Protein AF-A0AAP0E8Q6-F1 (afdb_monomer_lite)

Structure (mmCIF, N/CA/C/O backbone):
data_AF-A0AAP0E8Q6-F1
#
_entry.id   AF-A0AAP0E8Q6-F1
#
loop_
_atom_site.group_PDB
_atom_site.id
_atom_site.type_symbol
_atom_site.label_atom_id
_atom_site.label_alt_id
_atom_site.label_comp_id
_atom_site.label_asym_id
_atom_site.label_entity_id
_atom_site.label_seq_id
_atom_site.pdbx_PDB_ins_code
_atom_site.Cartn_x
_atom_site.Cartn_y
_atom_site.Cartn_z
_atom_site.occupancy
_atom_site.B_iso_or_equiv
_atom_site.auth_seq_id
_atom_site.auth_comp_id
_atom_site.auth_asym_id
_atom_site.auth_atom_id
_atom_site.pdbx_PDB_model_num
ATOM 1 N N . MET A 1 1 ? 11.174 4.726 -19.815 1.00 43.31 1 MET A N 1
ATOM 2 C CA . MET A 1 1 ? 11.336 4.222 -18.429 1.00 43.31 1 MET A CA 1
ATOM 3 C C . MET A 1 1 ? 10.446 4.957 -17.404 1.00 43.31 1 MET A C 1
ATOM 5 O O . MET A 1 1 ? 10.783 4.984 -16.231 1.00 43.31 1 MET A O 1
ATOM 9 N N . ALA A 1 2 ? 9.290 5.518 -17.799 1.00 47.91 2 ALA A N 1
ATOM 10 C CA . ALA A 1 2 ? 8.433 6.312 -16.901 1.00 47.91 2 ALA A CA 1
ATOM 11 C C . ALA A 1 2 ? 7.418 5.484 -16.079 1.00 47.91 2 ALA A C 1
ATOM 13 O O . ALA A 1 2 ? 7.049 5.875 -14.979 1.00 47.91 2 ALA A O 1
ATOM 14 N N . ARG A 1 3 ? 7.034 4.296 -16.567 1.00 55.81 3 ARG A N 1
ATOM 15 C CA . ARG A 1 3 ? 5.922 3.499 -16.018 1.00 55.81 3 ARG A CA 1
ATOM 16 C C . ARG A 1 3 ? 6.151 2.959 -14.597 1.00 55.81 3 ARG A C 1
ATOM 18 O O . ARG A 1 3 ? 5.196 2.755 -13.865 1.00 55.81 3 ARG A O 1
ATOM 25 N N . SER A 1 4 ? 7.406 2.747 -14.199 1.00 58.88 4 SER A N 1
ATOM 26 C CA . SER A 1 4 ? 7.757 2.115 -12.917 1.00 58.88 4 SER A CA 1
ATOM 27 C C . SER A 1 4 ? 7.594 3.041 -11.705 1.00 58.88 4 SER A C 1
ATOM 29 O O . SER A 1 4 ? 7.307 2.571 -10.610 1.00 58.88 4 SER A O 1
ATOM 31 N N . ARG A 1 5 ? 7.779 4.359 -11.878 1.00 60.72 5 ARG A N 1
ATOM 32 C CA . ARG A 1 5 ? 7.629 5.327 -10.773 1.00 60.72 5 ARG A CA 1
ATOM 33 C C . ARG A 1 5 ? 6.162 5.581 -10.432 1.00 60.72 5 ARG A C 1
ATOM 35 O O . ARG A 1 5 ? 5.834 5.717 -9.259 1.00 60.72 5 ARG A O 1
ATOM 42 N N . GLU A 1 6 ? 5.295 5.594 -11.441 1.00 70.88 6 GLU A N 1
ATOM 43 C CA . GLU A 1 6 ? 3.847 5.753 -11.268 1.00 70.88 6 GLU A CA 1
ATOM 44 C C . GLU A 1 6 ? 3.228 4.545 -10.552 1.00 70.88 6 GLU A C 1
ATOM 46 O O . GLU A 1 6 ? 2.397 4.718 -9.664 1.00 70.88 6 GLU A O 1
ATOM 51 N N . THR A 1 7 ? 3.691 3.324 -10.850 1.00 76.25 7 THR A N 1
ATOM 52 C CA . THR A 1 7 ? 3.240 2.115 -10.139 1.00 76.25 7 THR A CA 1
ATOM 53 C C . THR A 1 7 ? 3.630 2.127 -8.665 1.00 76.25 7 THR A C 1
ATOM 55 O O . THR A 1 7 ? 2.798 1.814 -7.821 1.00 76.25 7 THR A O 1
ATOM 58 N N . THR A 1 8 ? 4.852 2.557 -8.335 1.00 80.06 8 THR A N 1
ATOM 59 C CA . THR A 1 8 ? 5.301 2.663 -6.937 1.00 80.06 8 THR A CA 1
ATOM 60 C C . THR A 1 8 ? 4.496 3.704 -6.157 1.00 80.06 8 THR A C 1
ATOM 62 O O . THR A 1 8 ? 4.106 3.458 -5.017 1.00 80.06 8 THR A O 1
ATOM 65 N N . ALA A 1 9 ? 4.193 4.854 -6.768 1.00 84.25 9 ALA A N 1
ATOM 66 C CA . ALA A 1 9 ? 3.327 5.856 -6.146 1.00 84.25 9 ALA A CA 1
ATOM 67 C C . ALA A 1 9 ? 1.924 5.288 -5.876 1.00 84.25 9 ALA A C 1
ATOM 69 O O . ALA A 1 9 ? 1.435 5.368 -4.751 1.00 84.25 9 ALA A O 1
ATOM 70 N N . CYS A 1 10 ? 1.338 4.604 -6.863 1.00 87.12 10 CYS A N 1
ATOM 71 C CA . CYS A 1 10 ? 0.028 3.966 -6.742 1.00 87.12 10 CYS A CA 1
ATOM 72 C C . CYS A 1 10 ? -0.016 2.888 -5.639 1.00 87.12 10 CYS A C 1
ATOM 74 O O . CYS A 1 10 ? -0.983 2.810 -4.877 1.00 87.12 10 CYS A O 1
ATOM 76 N N . HIS A 1 11 ? 1.037 2.076 -5.498 1.00 89.06 11 HIS A N 1
ATOM 77 C CA . HIS A 1 11 ? 1.139 1.079 -4.427 1.00 89.06 11 HIS A CA 1
ATOM 78 C C . HIS A 1 11 ? 1.150 1.725 -3.036 1.00 89.06 11 HIS A C 1
ATOM 80 O O . HIS A 1 11 ? 0.438 1.284 -2.129 1.00 89.06 11 HIS A O 1
ATOM 86 N N . VAL A 1 12 ? 1.940 2.791 -2.873 1.00 89.31 12 VAL A N 1
ATOM 87 C CA . VAL A 1 12 ? 2.030 3.536 -1.613 1.00 89.31 12 VAL A CA 1
ATOM 88 C C . VAL A 1 12 ? 0.700 4.200 -1.282 1.00 89.31 12 VAL A C 1
ATOM 90 O O . VAL A 1 12 ? 0.253 4.082 -0.145 1.00 89.31 12 VAL A O 1
ATOM 93 N N . GLU A 1 13 ? 0.058 4.852 -2.250 1.00 90.38 13 GLU A N 1
AT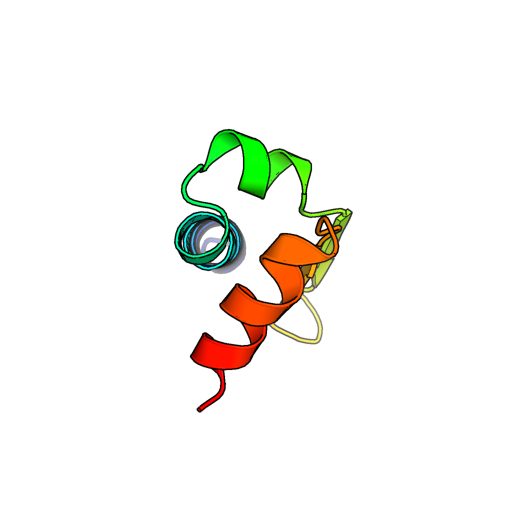OM 94 C CA . GLU A 1 13 ? -1.254 5.483 -2.077 1.00 90.38 13 GLU A CA 1
ATOM 95 C C . GLU A 1 13 ? -2.313 4.462 -1.660 1.00 90.38 13 GLU A C 1
ATOM 97 O O . GLU A 1 13 ? -2.999 4.666 -0.661 1.00 90.38 13 GLU A O 1
ATOM 102 N N . THR A 1 14 ? -2.373 3.315 -2.342 1.00 88.62 14 THR A N 1
ATOM 103 C CA . THR A 1 14 ? -3.318 2.233 -2.024 1.00 88.62 14 THR A CA 1
ATOM 104 C C . THR A 1 14 ? -3.152 1.758 -0.581 1.00 88.62 14 THR A C 1
ATOM 106 O O . THR A 1 14 ? -4.119 1.653 0.178 1.00 88.62 14 THR A O 1
ATOM 109 N N . LEU A 1 15 ? -1.912 1.502 -0.160 1.00 88.56 15 LEU A N 1
ATOM 110 C CA . LEU A 1 15 ? -1.638 1.072 1.207 1.00 88.56 15 LEU A CA 1
ATOM 111 C C . LEU A 1 15 ? -1.877 2.203 2.222 1.00 88.56 15 LEU A C 1
ATOM 113 O O . LEU A 1 15 ? -2.335 1.947 3.338 1.00 88.56 15 LEU A O 1
ATOM 117 N N . ALA A 1 16 ? -1.615 3.454 1.847 1.00 89.50 16 ALA A N 1
ATOM 118 C CA . ALA A 1 1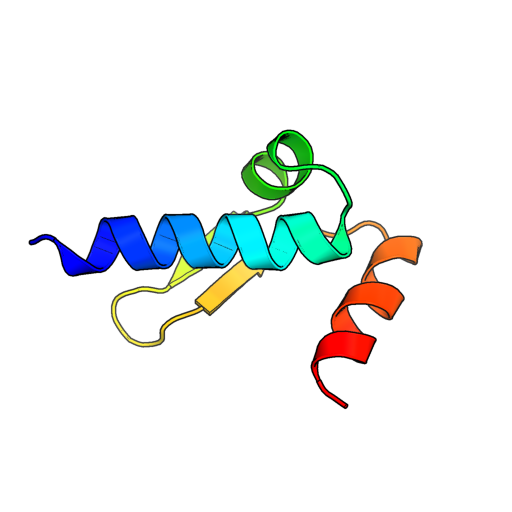6 ? -1.876 4.623 2.677 1.00 89.50 16 ALA A CA 1
ATOM 119 C C . ALA A 1 16 ? -3.376 4.834 2.908 1.00 89.50 16 ALA A C 1
ATOM 121 O O . ALA A 1 16 ? -3.745 5.158 4.035 1.00 89.50 16 ALA A O 1
ATOM 122 N N . SER A 1 17 ? -4.237 4.573 1.921 1.00 87.62 17 SER A N 1
ATOM 123 C CA . SER A 1 17 ? -5.699 4.614 2.082 1.00 87.62 17 SER A CA 1
ATOM 124 C C . SER A 1 17 ? -6.206 3.610 3.120 1.00 87.62 17 SER A C 1
ATOM 126 O O . SER A 1 17 ? -7.176 3.888 3.818 1.00 87.62 17 SER A O 1
ATOM 128 N N . VAL A 1 18 ? -5.525 2.471 3.281 1.00 84.81 18 VAL A N 1
ATOM 129 C CA . VAL A 1 18 ? -5.858 1.465 4.306 1.00 84.81 18 VAL A CA 1
ATOM 130 C C . VAL A 1 18 ? -5.263 1.823 5.667 1.00 84.81 18 VAL A C 1
ATOM 132 O O . VAL A 1 18 ? -5.902 1.673 6.708 1.00 84.81 18 VAL A O 1
ATOM 135 N N . ILE A 1 19 ? -4.004 2.263 5.686 1.00 84.50 19 ILE A N 1
ATOM 136 C CA . ILE A 1 19 ? -3.268 2.520 6.929 1.00 84.50 19 ILE A CA 1
ATOM 137 C C . ILE A 1 19 ? -3.634 3.881 7.539 1.00 84.50 19 ILE A C 1
ATOM 139 O O . ILE A 1 19 ? -3.499 4.036 8.758 1.00 84.50 19 ILE A O 1
ATOM 143 N N . GLY A 1 20 ? -4.083 4.835 6.724 1.00 84.31 20 GLY A N 1
ATOM 144 C CA . GLY A 1 20 ? -4.327 6.236 7.071 1.00 84.31 20 GLY A CA 1
ATOM 145 C C . GLY A 1 20 ? -3.055 7.085 7.172 1.00 84.31 20 GLY A C 1
ATOM 146 O O . GLY A 1 20 ? -3.100 8.194 7.692 1.00 84.31 20 GLY A O 1
ATOM 147 N N . CYS A 1 21 ? -1.896 6.564 6.752 1.00 83.88 21 CYS A N 1
ATOM 148 C CA . CYS A 1 21 ? -0.612 7.256 6.873 1.00 83.88 21 CYS A CA 1
ATOM 149 C C . CYS A 1 21 ? 0.373 6.803 5.789 1.00 83.88 21 CYS A C 1
ATOM 151 O O . CYS A 1 21 ? 0.799 5.646 5.767 1.00 83.88 21 CYS A O 1
ATOM 153 N N . GLU A 1 22 ? 0.789 7.736 4.933 1.00 88.31 22 GLU A N 1
ATOM 154 C CA . GLU A 1 22 ? 1.709 7.481 3.818 1.00 88.31 22 GLU A CA 1
ATOM 155 C C . GLU A 1 22 ? 3.099 7.020 4.287 1.00 88.31 22 GLU A C 1
ATOM 157 O O . GLU A 1 22 ? 3.685 6.096 3.726 1.00 88.31 22 GLU A O 1
ATOM 162 N N . VAL A 1 23 ? 3.625 7.607 5.367 1.00 88.56 23 VAL A N 1
ATOM 163 C CA . VAL A 1 23 ? 4.935 7.225 5.925 1.00 88.56 23 VAL A CA 1
ATOM 164 C C . VAL A 1 23 ? 4.916 5.783 6.429 1.00 88.56 23 VAL A C 1
ATOM 166 O O . VAL A 1 23 ? 5.867 5.029 6.219 1.00 88.56 23 VAL A O 1
ATOM 169 N N . ALA A 1 24 ? 3.825 5.384 7.084 1.00 84.94 24 ALA A N 1
ATOM 170 C CA . ALA A 1 24 ? 3.646 4.016 7.549 1.00 84.94 24 ALA A CA 1
ATOM 171 C C . ALA A 1 24 ? 3.429 3.042 6.380 1.00 84.94 24 ALA A C 1
ATOM 173 O O . ALA A 1 24 ? 3.934 1.925 6.437 1.00 84.94 24 ALA A O 1
ATOM 174 N N . ALA A 1 25 ? 2.760 3.471 5.306 1.00 87.81 25 ALA A N 1
ATOM 175 C CA . ALA A 1 25 ? 2.635 2.693 4.077 1.00 87.81 25 ALA A CA 1
ATOM 176 C C . ALA A 1 25 ? 4.001 2.432 3.426 1.00 87.81 25 ALA A C 1
ATOM 178 O O . ALA A 1 25 ? 4.360 1.277 3.214 1.00 87.81 25 ALA A O 1
ATOM 179 N N . LYS A 1 26 ? 4.823 3.471 3.225 1.00 88.31 26 LYS A N 1
ATOM 180 C CA . LYS A 1 26 ? 6.183 3.322 2.668 1.00 88.31 26 LYS A CA 1
ATOM 181 C C . LYS A 1 26 ? 7.049 2.356 3.478 1.00 88.31 26 LYS A C 1
ATOM 183 O O . LYS A 1 26 ? 7.764 1.552 2.899 1.00 88.31 26 LYS A O 1
ATOM 188 N N . LYS A 1 27 ? 6.967 2.411 4.813 1.00 87.81 27 LYS A N 1
ATOM 189 C CA . LYS A 1 27 ? 7.696 1.491 5.709 1.00 87.81 27 LYS A CA 1
ATOM 190 C C . LYS A 1 27 ? 7.115 0.074 5.741 1.00 87.81 27 LYS A C 1
ATOM 192 O O . LYS A 1 27 ? 7.817 -0.857 6.120 1.00 87.81 27 LYS A O 1
ATOM 197 N N . GLY A 1 28 ? 5.831 -0.074 5.423 1.00 86.75 28 GLY A N 1
ATOM 198 C CA . GLY A 1 28 ? 5.124 -1.349 5.436 1.00 86.75 28 GLY A CA 1
ATOM 199 C C . GLY A 1 28 ? 5.385 -2.194 4.193 1.00 86.75 28 GLY A C 1
ATOM 200 O O . GLY A 1 28 ? 5.361 -3.418 4.301 1.00 86.75 28 GLY A O 1
ATOM 201 N N . ILE A 1 29 ? 5.648 -1.573 3.038 1.00 89.50 29 ILE A N 1
ATOM 202 C CA . ILE A 1 29 ? 5.985 -2.282 1.797 1.00 89.50 29 ILE A CA 1
ATOM 203 C C . ILE A 1 29 ? 7.342 -2.976 1.963 1.00 89.50 29 ILE A C 1
ATOM 205 O O . ILE A 1 29 ? 8.371 -2.340 2.168 1.00 89.50 29 ILE A O 1
ATOM 209 N N . ILE A 1 30 ? 7.324 -4.302 1.872 1.00 88.81 30 ILE A N 1
ATOM 210 C CA . ILE A 1 30 ? 8.505 -5.169 1.929 1.00 88.81 30 ILE A CA 1
ATOM 211 C C . ILE A 1 30 ? 9.094 -5.330 0.527 1.00 88.81 30 ILE A C 1
ATOM 213 O O . ILE A 1 30 ? 10.308 -5.398 0.357 1.00 88.81 30 ILE A O 1
ATOM 217 N N . TYR A 1 31 ? 8.223 -5.434 -0.477 1.00 83.94 31 TYR A N 1
ATOM 218 C CA . TYR A 1 31 ? 8.620 -5.724 -1.845 1.00 83.94 31 TYR A CA 1
ATOM 219 C C . TYR A 1 31 ? 7.609 -5.173 -2.847 1.00 83.94 31 TYR A C 1
ATOM 221 O O . TYR A 1 31 ? 6.403 -5.287 -2.636 1.00 83.94 31 TYR A O 1
ATOM 229 N N . GLU A 1 32 ? 8.107 -4.641 -3.960 1.00 82.69 32 GLU A N 1
ATOM 230 C CA . GLU A 1 32 ? 7.298 -4.230 -5.103 1.00 82.69 32 GLU A CA 1
ATOM 231 C C . GLU A 1 32 ? 7.551 -5.170 -6.278 1.00 82.69 32 GLU A C 1
ATOM 233 O O . GLU A 1 32 ? 8.680 -5.302 -6.756 1.00 82.69 32 GLU A O 1
ATOM 238 N N . ASN A 1 33 ? 6.490 -5.797 -6.778 1.00 78.62 33 ASN A N 1
ATOM 239 C CA . ASN A 1 33 ? 6.515 -6.471 -8.061 1.00 78.62 33 ASN A CA 1
ATOM 240 C C . ASN A 1 33 ? 5.997 -5.495 -9.121 1.00 78.62 33 ASN A C 1
ATOM 242 O O . ASN A 1 33 ? 4.860 -5.034 -9.062 1.00 78.62 33 ASN A O 1
ATOM 246 N N . THR A 1 34 ? 6.856 -5.148 -10.073 1.00 77.19 34 THR A N 1
ATOM 247 C CA . THR A 1 34 ? 6.510 -4.272 -11.208 1.00 77.19 34 THR A CA 1
ATOM 248 C C . THR A 1 34 ? 6.929 -4.870 -12.551 1.00 77.19 34 THR A C 1
ATOM 250 O O . THR A 1 34 ? 6.746 -4.247 -13.596 1.00 77.19 34 THR A O 1
ATOM 253 N N . ARG A 1 35 ? 7.533 -6.070 -12.542 1.00 74.44 35 ARG A N 1
ATOM 254 C CA . ARG A 1 35 ? 8.067 -6.729 -13.746 1.00 74.44 35 ARG A CA 1
ATOM 255 C C . ARG A 1 35 ? 7.133 -7.794 -14.303 1.00 74.44 35 ARG A C 1
ATOM 257 O O . ARG A 1 35 ? 6.959 -7.848 -15.513 1.00 74.44 35 ARG A O 1
ATOM 264 N N . THR A 1 36 ? 6.584 -8.655 -13.449 1.00 74.44 36 THR A N 1
ATOM 265 C CA . THR A 1 36 ? 5.739 -9.790 -13.870 1.00 74.44 36 THR A CA 1
ATOM 266 C C . THR A 1 36 ? 4.290 -9.639 -13.431 1.00 74.44 36 THR A C 1
ATOM 268 O O . THR A 1 36 ? 3.390 -10.128 -14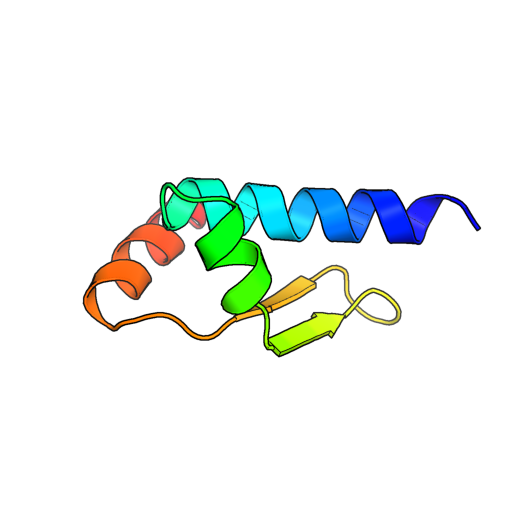.104 1.00 74.44 36 THR A O 1
ATOM 271 N N . MET A 1 37 ? 4.056 -8.919 -12.339 1.00 72.31 37 MET A N 1
ATOM 272 C CA . MET A 1 37 ? 2.744 -8.452 -11.902 1.00 72.31 37 MET A CA 1
ATOM 273 C C . MET A 1 37 ? 2.884 -6.999 -11.466 1.00 72.31 37 MET A C 1
ATOM 275 O O . MET A 1 37 ? 3.981 -6.591 -11.100 1.00 72.31 37 MET A O 1
ATOM 279 N N . ASN A 1 38 ? 1.787 -6.243 -11.487 1.00 80.50 38 ASN A N 1
ATOM 280 C CA . ASN A 1 38 ? 1.720 -4.927 -10.854 1.00 80.50 38 ASN A CA 1
ATOM 281 C C . ASN A 1 38 ? 1.131 -5.119 -9.457 1.00 80.50 38 ASN A C 1
ATOM 283 O O . ASN A 1 38 ? -0.084 -5.242 -9.311 1.00 80.50 38 ASN A O 1
ATOM 287 N N . GLY A 1 39 ? 1.988 -5.236 -8.448 1.00 84.75 39 GLY A N 1
ATOM 288 C CA . GLY A 1 39 ? 1.546 -5.438 -7.074 1.00 84.75 39 GLY A CA 1
ATOM 289 C C . GLY A 1 39 ? 2.669 -5.282 -6.061 1.00 84.75 39 GLY A C 1
ATOM 290 O O . GLY A 1 39 ? 3.831 -5.082 -6.406 1.00 84.75 39 GLY A O 1
ATOM 291 N N . PHE A 1 40 ? 2.333 -5.390 -4.782 1.00 90.50 40 PHE A N 1
ATOM 292 C CA . PHE A 1 40 ? 3.295 -5.228 -3.698 1.00 90.50 40 PHE A CA 1
ATOM 293 C C . PHE A 1 40 ? 2.976 -6.161 -2.531 1.00 90.50 40 PHE A C 1
ATOM 295 O O . PHE A 1 40 ? 1.834 -6.570 -2.324 1.00 90.50 40 PHE A O 1
ATOM 302 N N . THR A 1 41 ? 4.002 -6.470 -1.748 1.00 88.81 41 THR A N 1
ATOM 303 C CA . THR A 1 41 ? 3.895 -7.206 -0.489 1.00 88.81 41 THR A CA 1
ATOM 304 C C . THR A 1 41 ? 4.132 -6.228 0.647 1.00 88.81 41 THR A C 1
ATOM 306 O O . THR A 1 41 ? 5.161 -5.553 0.665 1.00 88.81 41 THR A O 1
ATOM 309 N N . ALA A 1 42 ? 3.220 -6.166 1.616 1.00 89.12 42 ALA A N 1
ATOM 310 C CA . ALA A 1 42 ? 3.351 -5.293 2.776 1.00 89.12 42 ALA A CA 1
ATOM 311 C C . ALA A 1 42 ? 3.112 -6.036 4.093 1.00 89.12 42 ALA A C 1
ATOM 313 O O . ALA A 1 42 ? 2.268 -6.927 4.178 1.00 89.12 42 ALA A O 1
ATOM 314 N N . LYS A 1 43 ? 3.838 -5.640 5.143 1.00 85.69 43 LYS A N 1
ATOM 315 C CA . LYS A 1 43 ? 3.592 -6.096 6.511 1.00 85.69 43 LYS A CA 1
ATOM 31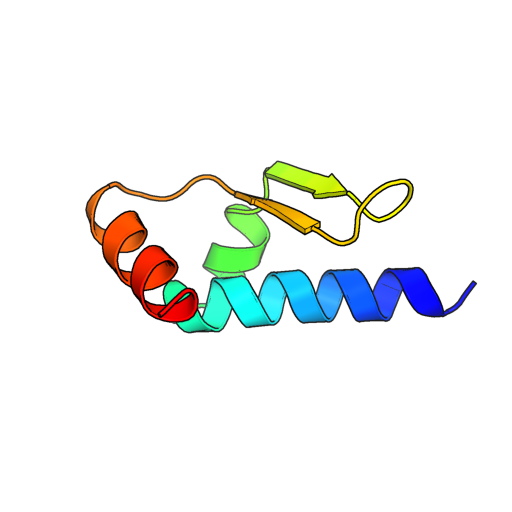6 C C . LYS A 1 43 ? 2.526 -5.218 7.153 1.00 85.69 43 LYS A C 1
ATOM 318 O O . LYS A 1 43 ? 2.699 -4.006 7.266 1.00 85.69 43 LYS A O 1
ATOM 323 N N . LEU A 1 44 ? 1.457 -5.841 7.633 1.00 79.88 44 LEU A N 1
ATOM 324 C CA . LEU A 1 44 ? 0.389 -5.172 8.370 1.00 79.88 44 LEU A CA 1
ATOM 325 C C . LEU A 1 44 ? 0.312 -5.695 9.802 1.00 79.88 44 LEU A C 1
ATOM 327 O O . LEU A 1 44 ? 0.617 -6.854 10.079 1.00 79.88 44 LEU A O 1
ATOM 331 N N . THR A 1 45 ? -0.117 -4.835 10.722 1.00 77.94 45 THR A N 1
ATOM 332 C CA . THR A 1 45 ? -0.589 -5.276 12.036 1.00 77.94 45 THR A CA 1
ATOM 333 C C . THR A 1 45 ? -1.968 -5.920 11.888 1.00 77.94 45 THR A C 1
ATOM 335 O O . THR A 1 45 ? -2.768 -5.470 11.069 1.00 77.94 45 THR A O 1
ATOM 338 N N . ALA A 1 46 ? -2.262 -6.955 12.685 1.00 70.19 46 ALA A N 1
ATOM 339 C CA . ALA A 1 46 ? -3.467 -7.784 12.542 1.00 70.19 46 ALA A CA 1
ATOM 340 C C . ALA A 1 46 ? -4.770 -6.965 12.416 1.00 70.19 46 ALA A C 1
ATOM 342 O O . ALA A 1 46 ? -5.590 -7.244 11.543 1.00 70.19 46 ALA A O 1
ATOM 343 N N . ASN A 1 47 ? -4.898 -5.883 13.192 1.00 67.81 47 ASN A N 1
ATOM 344 C CA . ASN A 1 47 ? -6.067 -4.996 13.180 1.00 67.81 47 ASN A CA 1
ATOM 345 C C . ASN A 1 47 ? -6.260 -4.228 11.857 1.00 67.81 47 ASN A C 1
ATOM 347 O O . ASN A 1 47 ? -7.370 -3.791 11.568 1.00 67.81 47 ASN A O 1
ATOM 351 N N . LYS A 1 48 ? -5.209 -4.058 11.045 1.00 66.81 48 LYS A N 1
ATOM 352 C CA . LYS A 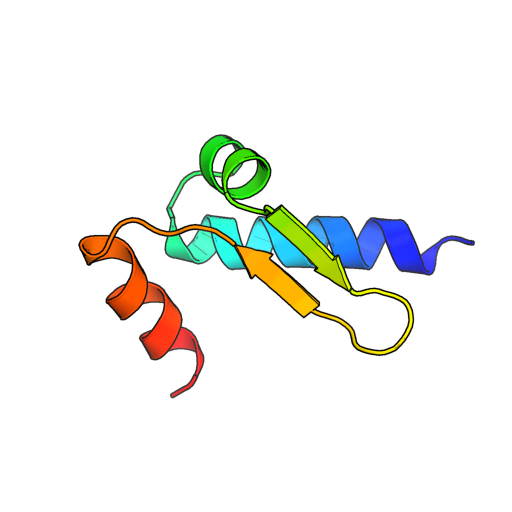1 48 ? -5.265 -3.347 9.755 1.00 66.81 48 LYS A CA 1
ATOM 353 C C . LYS A 1 48 ? -5.496 -4.270 8.556 1.00 66.81 48 LYS A C 1
ATOM 355 O O . LYS A 1 48 ? -5.857 -3.787 7.488 1.00 66.81 48 LYS A O 1
ATOM 360 N N . THR A 1 49 ? -5.378 -5.586 8.738 1.00 64.44 49 THR A N 1
ATOM 361 C CA . THR A 1 49 ? -5.650 -6.591 7.692 1.00 64.44 49 THR A CA 1
ATOM 362 C C . THR A 1 49 ? -7.112 -6.559 7.239 1.00 64.44 49 THR A C 1
ATOM 364 O O . THR A 1 49 ? -7.392 -6.618 6.045 1.00 64.44 49 THR A O 1
ATOM 367 N N . ASN A 1 50 ? -8.049 -6.366 8.176 1.00 63.44 50 ASN A N 1
ATOM 368 C CA . ASN A 1 50 ? -9.481 -6.283 7.869 1.00 63.44 50 ASN A CA 1
ATOM 369 C C . ASN A 1 50 ? -9.848 -5.068 7.010 1.00 63.44 50 ASN A C 1
ATOM 371 O O . ASN A 1 50 ? -10.788 -5.142 6.227 1.00 63.44 50 ASN A O 1
ATOM 375 N N . ALA A 1 51 ? -9.121 -3.956 7.136 1.00 61.41 51 ALA A N 1
ATOM 376 C CA . ALA A 1 51 ? -9.370 -2.773 6.319 1.00 61.41 51 ALA A CA 1
ATOM 377 C C . ALA A 1 51 ? -8.940 -2.994 4.859 1.00 61.41 51 ALA A C 1
ATOM 379 O O . ALA A 1 51 ? -9.602 -2.497 3.953 1.00 61.41 51 ALA A O 1
ATOM 380 N N . LEU A 1 52 ? -7.893 -3.796 4.626 1.00 65.56 52 LEU A N 1
ATOM 381 C CA . LEU A 1 52 ? -7.432 -4.116 3.274 1.00 65.56 52 LEU A CA 1
ATOM 382 C C . LEU A 1 52 ? -8.390 -5.081 2.554 1.00 65.56 52 LEU A C 1
ATOM 384 O O . LEU A 1 52 ? -8.650 -4.910 1.370 1.00 65.56 52 LEU A O 1
ATOM 388 N N . LEU A 1 53 ? -8.993 -6.032 3.278 1.00 63.94 53 LEU A N 1
ATOM 389 C CA . LEU A 1 53 ? -9.994 -6.959 2.724 1.00 63.94 53 LEU A CA 1
ATOM 390 C C . LEU A 1 53 ? -11.269 -6.257 2.224 1.00 63.94 53 LEU A C 1
ATOM 392 O O . LEU A 1 53 ? -11.941 -6.779 1.339 1.00 63.94 53 LEU A O 1
ATOM 396 N N . ARG A 1 54 ? -11.597 -5.071 2.753 1.00 61.62 54 ARG A N 1
ATOM 397 C CA . ARG A 1 54 ? -12.772 -4.288 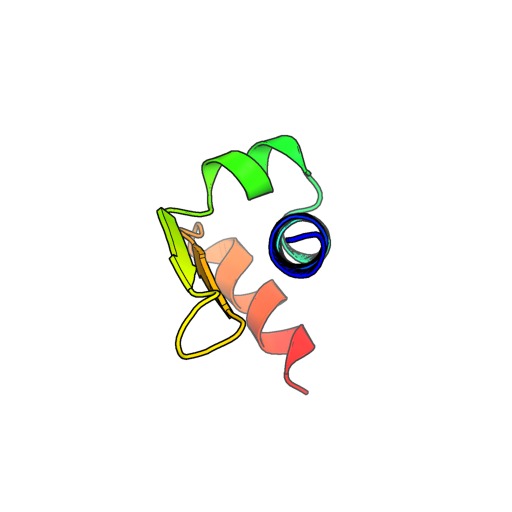2.326 1.00 61.62 54 ARG A CA 1
ATOM 398 C C . ARG A 1 54 ? -12.585 -3.575 0.988 1.00 61.62 54 ARG A C 1
ATOM 400 O O . ARG A 1 54 ? -13.577 -3.132 0.433 1.00 61.62 54 ARG A O 1
ATOM 407 N N . LEU A 1 55 ? -11.357 -3.461 0.479 1.00 63.72 55 LEU A N 1
ATOM 408 C CA . LEU A 1 55 ? -11.098 -2.907 -0.856 1.00 63.72 55 LEU A CA 1
ATOM 409 C C . LEU A 1 55 ? -11.337 -3.929 -1.981 1.00 63.72 55 LEU A C 1
ATOM 411 O O . LEU A 1 55 ? -11.350 -3.547 -3.146 1.00 63.72 55 LEU A O 1
ATOM 415 N N . CYS A 1 56 ? -11.509 -5.213 -1.644 1.00 53.84 56 CYS A N 1
ATOM 416 C CA . CYS A 1 56 ? -11.737 -6.298 -2.603 1.00 53.84 56 CYS A CA 1
ATOM 417 C C . CYS A 1 56 ? -13.215 -6.724 -2.723 1.00 53.84 56 CYS A C 1
ATOM 419 O O . CYS A 1 56 ? -13.483 -7.731 -3.379 1.00 53.84 56 CYS A O 1
ATOM 421 N N . MET A 1 57 ? -14.147 -6.014 -2.073 1.00 43.25 57 MET A N 1
ATOM 422 C CA . MET A 1 57 ? -15.598 -6.230 -2.189 1.00 43.25 57 MET A CA 1
ATOM 423 C C . MET A 1 57 ? -16.247 -5.058 -2.913 1.00 43.25 57 MET A C 1
ATOM 425 O O . MET A 1 57 ? -17.175 -5.319 -3.706 1.00 43.25 57 MET A O 1
#

Foldseek 3Di:
DPVPVVLVVVQLVLQCVLVVHSVVSVVQFPDADDDPDSYTHGDDDPVSVVSNVVVVD

Sequence (57 aa):
MARSRETTACHVETLASVIGCEVAAKKGIIYENTRTMNGFTAKLTANKTNALLRLCM

Organism: NCBI:txid152367

Secondary structure (DSSP, 8-state):
--HHHHHHHHHHHHHHHHHS-HHHHHHHEEEEE-SSSSEEEE---HHHHHHHHGGG-

InterPro domains:
  IPR037045 Peptidase S8 propeptide/proteinase inhibitor I9 superfamily [G3DSA:3.30.70.80] (1-55)

Radius of gyration: 11.41 Å; chains: 1; bounding box: 27×17×32 Å

pLDDT: mean 76.9, std 12.9, range [43.25, 90.5]